Protein AF-A0A8D9CSA1-F1 (afdb_monomer_lite)

Foldseek 3Di:
DPDFDDDPVLCCVPPVCVDPDPDDDDDGAFDKDFAQDDDPPPPPVVCVVHPGGRIDTGHSDDDPLDDVVLQDDVVQVVVVVVVDPDGDRVVVDPPLVVLCVVVVNFADQEFEAARQELVSQVSQVSRHGVNHYYHYNHHHPDDNPDDD

Sequence (148 aa):
MTACGVCHSDLHVMMKGEIPFSSLWVIGHEITGEVVEHGPLTDHKIVKRFPVGSRVVGAFIMPCGTCSCCAKDDKLQKAMTLDATHIVNAAKEDAVERIREITGGMGVDVAVEALGKPQTFMQCTLSVKDGGKAVMIGDSHKLVPLVK

Structure (mmCIF, N/CA/C/O backbone):
data_AF-A0A8D9CSA1-F1
#
_entry.id   AF-A0A8D9CSA1-F1
#
loop_
_atom_site.group_PDB
_atom_site.id
_atom_site.type_symbol
_atom_site.label_atom_id
_atom_site.label_alt_id
_atom_site.label_comp_id
_atom_site.label_asym_id
_atom_site.label_entity_id
_atom_site.label_seq_id
_atom_site.pdbx_PDB_ins_code
_atom_site.Cartn_x
_atom_site.Cartn_y
_atom_site.Cartn_z
_atom_site.occupancy
_atom_site.B_iso_or_equiv
_atom_site.auth_seq_id
_atom_site.auth_comp_id
_atom_site.auth_asym_id
_atom_site.auth_atom_id
_atom_site.pdbx_PDB_model_num
ATOM 1 N N . MET A 1 1 ? 6.498 -2.754 -21.689 1.00 78.31 1 MET A N 1
ATOM 2 C CA . MET A 1 1 ? 5.879 -1.504 -21.193 1.00 78.31 1 MET A CA 1
ATOM 3 C C . MET A 1 1 ? 4.750 -1.138 -22.134 1.00 78.31 1 MET A C 1
ATOM 5 O O . MET A 1 1 ? 4.969 -1.197 -23.336 1.00 78.31 1 MET A O 1
ATOM 9 N N . THR A 1 2 ? 3.568 -0.831 -21.607 1.00 84.81 2 THR A N 1
ATOM 10 C CA . THR A 1 2 ? 2.360 -0.595 -22.418 1.00 84.81 2 THR A CA 1
ATOM 11 C C . THR A 1 2 ? 2.007 0.888 -22.483 1.00 84.81 2 THR A C 1
ATOM 13 O O . THR A 1 2 ? 1.631 1.369 -23.545 1.00 84.81 2 THR A O 1
ATOM 16 N N . ALA A 1 3 ? 2.165 1.625 -21.378 1.00 81.25 3 ALA A N 1
ATOM 17 C CA . ALA A 1 3 ? 1.990 3.078 -21.341 1.00 81.25 3 ALA A CA 1
ATOM 18 C C . ALA A 1 3 ? 2.814 3.719 -20.207 1.00 81.25 3 ALA A C 1
ATOM 20 O O . ALA A 1 3 ? 3.150 3.044 -19.228 1.00 81.25 3 ALA A O 1
ATOM 21 N N . CYS A 1 4 ? 3.103 5.018 -20.349 1.00 84.00 4 CYS A N 1
ATOM 22 C CA . CYS A 1 4 ? 3.628 5.899 -19.300 1.00 84.00 4 CYS A CA 1
ATOM 23 C C . CYS A 1 4 ? 2.782 7.165 -19.220 1.00 84.00 4 CYS A C 1
ATOM 25 O O . CYS A 1 4 ? 2.568 7.803 -20.253 1.00 84.00 4 CYS A O 1
ATOM 27 N N . GLY A 1 5 ? 2.377 7.561 -18.018 1.00 82.31 5 GLY A N 1
ATOM 28 C CA . GLY A 1 5 ? 1.976 8.942 -17.758 1.00 82.31 5 GLY A CA 1
ATOM 29 C C . GLY A 1 5 ? 3.184 9.886 -17.775 1.00 82.31 5 GLY A C 1
ATOM 30 O O . GLY A 1 5 ? 4.311 9.462 -17.508 1.00 82.31 5 GLY A O 1
ATOM 31 N N . VAL A 1 6 ? 2.944 11.152 -18.124 1.00 80.94 6 VAL A N 1
ATOM 32 C CA . VAL A 1 6 ? 3.933 12.234 -18.010 1.00 80.94 6 VAL A CA 1
ATOM 33 C C . VAL A 1 6 ? 3.583 13.047 -16.774 1.00 80.94 6 VAL A C 1
ATOM 35 O O . VAL A 1 6 ? 2.512 13.653 -16.711 1.00 80.94 6 VAL A O 1
ATOM 38 N N . CYS A 1 7 ? 4.495 13.079 -15.812 1.00 78.75 7 CYS A N 1
ATOM 39 C CA . CYS A 1 7 ? 4.319 13.781 -14.554 1.00 78.75 7 CYS A CA 1
ATOM 40 C C . CYS A 1 7 ? 5.021 15.143 -14.580 1.00 78.75 7 CYS A C 1
ATOM 42 O O . CYS A 1 7 ? 6.026 15.346 -15.261 1.00 78.75 7 CYS A O 1
ATOM 44 N N . HIS A 1 8 ? 4.557 16.095 -13.769 1.00 76.00 8 HIS A N 1
ATOM 45 C CA . HIS A 1 8 ? 5.231 17.392 -13.636 1.00 76.00 8 HIS A CA 1
ATOM 46 C C . HIS A 1 8 ? 6.670 17.257 -13.105 1.00 76.00 8 HIS A C 1
ATOM 48 O O . HIS A 1 8 ? 7.549 18.040 -13.459 1.00 76.00 8 HIS A O 1
ATOM 54 N N . SER A 1 9 ? 6.940 16.237 -12.291 1.00 71.88 9 SER A N 1
ATOM 55 C CA . SER A 1 9 ? 8.285 15.894 -11.811 1.00 71.88 9 SER A CA 1
ATOM 56 C C . SER A 1 9 ? 9.241 15.504 -12.942 1.00 71.88 9 SER A C 1
ATOM 58 O O . SER A 1 9 ? 10.435 15.775 -12.816 1.00 71.88 9 SER A O 1
ATOM 60 N N . ASP A 1 10 ? 8.749 14.968 -14.066 1.00 77.62 10 ASP A N 1
ATOM 61 C CA . ASP A 1 10 ? 9.593 14.705 -15.238 1.00 77.62 10 ASP A CA 1
ATOM 62 C C . ASP A 1 10 ? 10.200 16.019 -15.763 1.00 77.62 10 ASP A C 1
ATOM 64 O O . ASP A 1 10 ? 11.369 16.061 -16.140 1.00 77.62 10 ASP A O 1
ATOM 68 N N . LEU A 1 11 ? 9.466 17.137 -15.681 1.00 70.94 11 LEU A N 1
ATOM 69 C CA . LEU A 1 11 ? 9.951 18.467 -16.066 1.00 70.94 11 LEU A CA 1
ATOM 70 C C . LEU A 1 11 ? 11.048 18.992 -15.130 1.00 70.94 11 LEU A C 1
ATOM 72 O O . LEU A 1 11 ? 12.024 19.585 -15.591 1.00 70.94 11 LEU A O 1
ATOM 76 N N . HIS A 1 12 ? 10.896 18.781 -13.819 1.00 67.50 12 HIS A N 1
ATOM 77 C CA . HIS A 1 12 ? 11.913 19.155 -12.829 1.00 67.50 12 HIS A CA 1
ATOM 78 C C . HIS A 1 12 ? 13.224 18.398 -13.058 1.00 67.50 12 HIS A C 1
ATOM 80 O O . HIS A 1 12 ? 14.302 18.990 -12.959 1.00 67.50 12 HIS A O 1
ATOM 86 N N . VAL A 1 13 ? 13.127 17.118 -13.430 1.00 65.38 13 VAL A N 1
ATOM 87 C CA . VAL A 1 13 ? 14.279 16.291 -13.808 1.00 65.38 13 VAL A CA 1
ATOM 88 C C . VAL A 1 13 ? 14.886 16.764 -15.135 1.00 65.38 13 VAL A C 1
ATOM 90 O O . VAL A 1 13 ? 16.104 16.886 -15.229 1.00 65.38 13 VAL A O 1
ATOM 93 N N . MET A 1 14 ? 14.067 17.064 -16.149 1.00 62.69 14 MET A N 1
ATOM 94 C CA . MET A 1 14 ? 14.553 17.329 -17.510 1.00 62.69 14 MET A CA 1
ATOM 95 C C . MET A 1 14 ? 15.020 18.763 -17.774 1.00 62.69 14 MET A C 1
A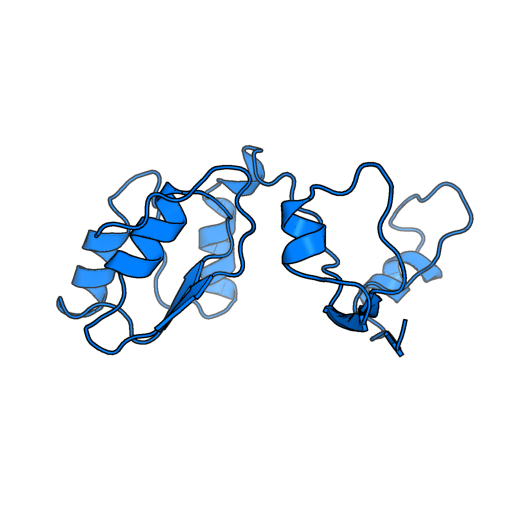TOM 97 O O . MET A 1 14 ? 15.983 18.955 -18.511 1.00 62.69 14 MET A O 1
ATOM 101 N N . MET A 1 15 ? 14.339 19.777 -17.236 1.00 58.34 15 MET A N 1
ATOM 102 C CA . MET A 1 15 ? 14.560 21.175 -17.639 1.00 58.34 15 MET A CA 1
ATOM 103 C C . MET A 1 15 ? 15.275 22.023 -16.595 1.00 58.34 15 MET A C 1
ATOM 105 O O . MET A 1 15 ? 15.909 23.010 -16.960 1.00 58.34 15 MET A O 1
ATOM 109 N N . LYS A 1 16 ? 15.163 21.679 -15.309 1.00 56.50 16 LYS A N 1
ATOM 110 C CA . LYS A 1 16 ? 15.690 22.529 -14.232 1.00 56.50 16 LYS A CA 1
ATOM 111 C C . LYS A 1 16 ? 16.984 22.018 -13.607 1.00 56.50 16 LYS A C 1
ATOM 113 O O . LYS A 1 16 ? 17.625 22.770 -12.882 1.00 56.50 16 LYS A O 1
ATOM 118 N N . GLY A 1 17 ? 17.384 20.771 -13.882 1.00 56.72 17 GLY A N 1
ATOM 119 C CA . GLY A 1 17 ? 18.616 20.186 -13.335 1.00 56.72 17 GLY A CA 1
ATOM 120 C C . GLY A 1 17 ? 18.652 20.145 -11.801 1.00 56.72 17 GLY A C 1
ATOM 121 O O . GLY A 1 17 ? 19.721 20.012 -11.215 1.00 56.72 17 GLY A O 1
ATOM 122 N N . GLU A 1 18 ? 17.491 20.275 -11.148 1.00 56.03 18 GLU A N 1
ATOM 123 C CA . GLU A 1 18 ? 17.348 20.387 -9.689 1.00 56.03 18 GLU A CA 1
ATOM 124 C C . GLU A 1 18 ? 17.679 19.069 -8.972 1.00 56.03 18 GLU A C 1
ATOM 126 O O . GLU A 1 18 ? 17.943 19.065 -7.770 1.00 56.03 18 GLU A O 1
ATOM 131 N N . ILE A 1 19 ? 17.700 17.952 -9.708 1.00 57.31 19 ILE A N 1
ATOM 132 C CA . ILE A 1 19 ? 18.094 16.639 -9.201 1.00 57.31 19 ILE A CA 1
ATOM 133 C C . ILE A 1 19 ? 19.346 16.182 -9.965 1.00 57.31 19 ILE A C 1
ATOM 135 O O . ILE A 1 19 ? 19.253 15.884 -11.159 1.00 57.31 19 ILE A O 1
ATOM 139 N N . PRO A 1 20 ? 20.525 16.142 -9.314 1.00 54.97 20 PRO A N 1
ATOM 140 C CA . PRO A 1 20 ? 21.782 15.834 -9.981 1.00 54.97 20 PRO A CA 1
ATOM 141 C C . PRO A 1 20 ? 21.866 14.333 -10.269 1.00 54.97 20 PRO A C 1
ATOM 143 O O . PRO A 1 20 ? 22.268 13.538 -9.421 1.00 54.97 20 PRO A O 1
ATOM 146 N N . PHE A 1 21 ? 21.488 13.943 -11.482 1.00 54.72 21 PHE A N 1
ATOM 147 C CA . PHE A 1 21 ? 21.670 12.589 -11.994 1.00 54.72 21 PHE A CA 1
ATOM 148 C C . PHE A 1 21 ? 22.864 12.544 -12.957 1.00 54.72 21 PHE A C 1
ATOM 150 O O . PHE A 1 21 ? 23.002 13.384 -13.841 1.00 54.72 21 PHE A O 1
ATOM 157 N N . SER A 1 22 ? 23.760 11.573 -12.776 1.00 53.94 22 SER A N 1
ATOM 158 C CA . SER A 1 22 ? 25.113 11.571 -13.355 1.00 53.94 22 SER A CA 1
ATOM 159 C C . SER A 1 22 ? 25.275 10.840 -14.706 1.00 53.94 22 SER A C 1
ATOM 161 O O . SER A 1 22 ? 26.397 10.487 -15.064 1.00 53.94 22 SER A O 1
ATOM 163 N N . SER A 1 23 ? 24.208 10.594 -15.480 1.00 54.62 23 SER A N 1
ATOM 164 C CA . SER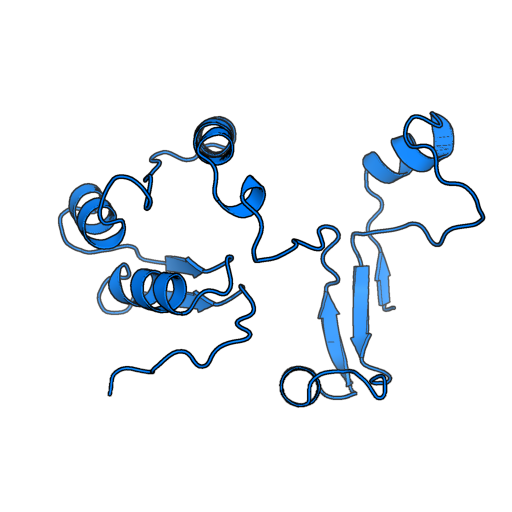 A 1 23 ? 24.277 9.801 -16.738 1.00 54.62 23 SER A CA 1
ATOM 165 C C . SER A 1 23 ? 23.010 9.907 -17.620 1.00 54.62 23 SER A C 1
ATOM 167 O O . SER A 1 23 ? 22.194 10.791 -17.392 1.00 54.62 23 SER A O 1
ATOM 169 N N . LEU A 1 24 ? 22.857 9.060 -18.656 1.00 57.72 24 LEU A N 1
ATOM 170 C CA . LEU A 1 24 ? 21.648 8.922 -19.494 1.00 57.72 24 LEU A CA 1
ATOM 171 C C . LEU A 1 24 ? 20.620 8.008 -18.793 1.00 57.72 24 LEU A C 1
ATOM 173 O O . LEU A 1 24 ? 20.960 6.873 -18.461 1.00 57.72 24 LEU A O 1
ATOM 177 N N . TRP A 1 25 ? 19.376 8.468 -18.602 1.00 65.44 25 TRP A N 1
ATOM 178 C CA . TRP A 1 25 ? 18.335 7.742 -17.848 1.00 65.44 25 TRP A CA 1
ATOM 179 C C . TRP A 1 25 ? 17.067 7.532 -18.675 1.00 65.44 25 TRP A C 1
ATOM 181 O O . TRP A 1 25 ? 16.695 8.375 -19.492 1.00 65.44 25 TRP A O 1
ATOM 191 N N . VAL A 1 26 ? 16.377 6.420 -18.410 1.00 76.19 26 VAL A N 1
ATOM 192 C CA . VAL A 1 26 ? 14.998 6.199 -18.860 1.00 76.19 26 VAL A CA 1
ATOM 193 C C . VAL A 1 26 ? 14.076 6.955 -17.905 1.00 76.19 26 VAL A C 1
ATOM 195 O O . VAL A 1 26 ? 14.028 6.648 -16.716 1.00 76.19 26 VAL A O 1
ATOM 198 N N . ILE A 1 27 ? 13.393 7.972 -18.427 1.00 77.69 27 ILE A N 1
ATOM 199 C CA . ILE A 1 27 ? 12.400 8.758 -17.686 1.00 77.69 27 ILE A CA 1
ATOM 200 C C . ILE A 1 27 ? 11.043 8.049 -17.642 1.00 77.69 27 ILE A C 1
ATOM 202 O O . ILE A 1 27 ? 10.797 7.104 -18.394 1.00 77.69 27 ILE A O 1
ATOM 206 N N . GLY A 1 28 ? 10.145 8.574 -16.810 1.00 76.94 28 GLY A N 1
ATOM 207 C CA . GLY A 1 28 ? 8.789 8.069 -16.677 1.00 76.94 28 GLY A CA 1
ATOM 208 C C . GLY A 1 28 ? 8.648 7.130 -15.488 1.00 76.94 28 GLY A C 1
ATOM 209 O O . GLY A 1 28 ? 9.364 6.141 -15.336 1.00 76.94 28 GLY A O 1
ATOM 210 N N . HIS A 1 29 ? 7.710 7.472 -14.618 1.00 80.31 29 HIS A N 1
ATOM 211 C CA . HIS A 1 29 ? 7.494 6.768 -13.358 1.00 80.31 29 HIS A CA 1
ATOM 212 C C . HIS A 1 29 ? 6.020 6.491 -13.056 1.00 80.31 29 HIS A C 1
ATOM 214 O O . HIS A 1 29 ? 5.669 6.000 -11.985 1.00 80.31 29 HIS A O 1
ATOM 220 N N . GLU A 1 30 ? 5.167 6.741 -14.041 1.00 82.19 30 GLU A N 1
ATOM 221 C CA . GLU A 1 30 ? 3.750 6.405 -14.040 1.00 82.19 30 GLU A CA 1
ATOM 222 C C . GLU A 1 30 ? 3.519 5.277 -15.053 1.00 82.19 30 GLU A C 1
ATOM 224 O O . GLU A 1 30 ? 2.849 5.450 -16.072 1.00 82.19 30 GLU A O 1
ATOM 229 N N . ILE A 1 31 ? 4.171 4.132 -14.827 1.00 82.81 31 ILE A N 1
ATOM 230 C CA . ILE A 1 31 ? 4.279 3.063 -15.828 1.00 82.81 31 ILE A CA 1
ATOM 231 C C . ILE A 1 31 ? 3.266 1.940 -15.609 1.00 82.81 31 ILE A C 1
ATOM 233 O O . ILE A 1 31 ? 3.024 1.488 -14.488 1.00 8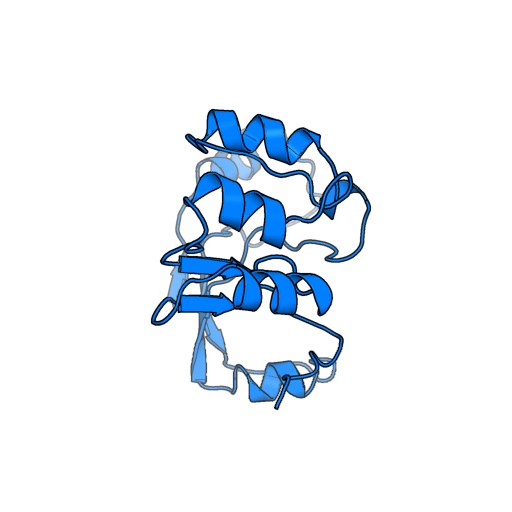2.81 31 ILE A O 1
ATOM 237 N N . THR A 1 32 ? 2.754 1.400 -16.711 1.00 83.31 32 THR A N 1
ATOM 238 C CA . THR A 1 32 ? 2.058 0.108 -16.738 1.00 83.31 32 THR A CA 1
ATOM 239 C C . THR A 1 32 ? 2.638 -0.792 -17.825 1.00 83.31 32 THR A C 1
ATOM 241 O O . THR A 1 32 ? 3.177 -0.327 -18.837 1.00 83.31 32 THR A O 1
ATOM 244 N N . GLY A 1 33 ? 2.574 -2.104 -17.620 1.00 88.38 33 GLY A N 1
ATOM 245 C CA . GLY A 1 33 ? 3.126 -3.075 -18.552 1.00 88.38 33 GLY A CA 1
ATOM 246 C C . GLY A 1 33 ? 2.746 -4.508 -18.229 1.00 88.38 33 GLY A C 1
ATOM 247 O O . GLY A 1 33 ? 1.875 -4.773 -17.407 1.00 88.38 33 GLY A O 1
ATOM 248 N N . GLU A 1 34 ? 3.437 -5.425 -18.889 1.00 91.12 34 GLU A N 1
ATOM 249 C CA . GLU A 1 34 ? 3.301 -6.863 -18.715 1.00 91.12 34 GLU A CA 1
ATOM 250 C C . GLU A 1 34 ? 4.645 -7.449 -18.286 1.00 91.12 34 GLU A C 1
ATOM 252 O O . GLU A 1 34 ? 5.699 -6.996 -18.747 1.00 91.12 34 GLU A O 1
ATOM 257 N N . VAL A 1 35 ? 4.612 -8.437 -17.395 1.00 91.50 35 VAL A N 1
ATOM 258 C CA . VAL A 1 35 ? 5.799 -9.198 -17.002 1.00 91.50 35 VAL A CA 1
ATOM 259 C C . VAL A 1 35 ? 6.195 -10.115 -18.154 1.00 91.50 35 VAL A C 1
ATOM 261 O O . VAL A 1 35 ? 5.463 -11.044 -18.476 1.00 91.50 35 VAL A O 1
ATOM 264 N N . VAL A 1 36 ? 7.357 -9.877 -18.756 1.00 96.00 36 VAL A N 1
ATOM 265 C CA . VAL A 1 36 ? 7.875 -10.702 -19.865 1.00 96.00 36 VAL A CA 1
ATOM 266 C C . VAL A 1 36 ? 8.953 -11.690 -19.419 1.00 96.00 36 VAL A C 1
ATOM 268 O O . VAL A 1 36 ? 9.155 -12.711 -20.066 1.00 96.00 36 VAL A O 1
ATOM 271 N N . GLU A 1 37 ? 9.624 -11.411 -18.301 1.00 96.38 37 GLU A N 1
ATOM 272 C CA . GLU A 1 37 ? 10.717 -12.221 -17.764 1.00 96.38 37 GLU A CA 1
ATOM 273 C C . GLU A 1 37 ? 10.888 -11.948 -16.259 1.00 96.38 37 GLU A C 1
ATOM 275 O O . GLU A 1 37 ? 10.551 -10.864 -15.774 1.00 96.38 37 GLU A O 1
ATOM 280 N N . HIS A 1 38 ? 11.442 -12.918 -15.527 1.00 94.00 38 HIS A N 1
ATOM 281 C CA . HIS A 1 38 ? 11.921 -12.740 -14.157 1.00 94.00 38 HIS A CA 1
ATOM 282 C C . HIS A 1 38 ? 13.427 -12.955 -14.076 1.00 94.00 38 HIS A C 1
ATOM 284 O O . HIS A 1 38 ? 13.962 -13.888 -14.670 1.00 94.00 38 HIS A O 1
ATOM 290 N N . GLY A 1 39 ? 14.094 -12.133 -13.268 1.00 92.31 39 GLY A N 1
ATOM 291 C CA . GLY A 1 39 ? 15.516 -12.295 -13.006 1.00 92.31 39 GLY A CA 1
ATOM 292 C C . GLY A 1 39 ? 15.807 -13.496 -12.094 1.00 92.31 39 GLY A C 1
ATOM 293 O O . GLY A 1 39 ? 14.958 -13.899 -11.296 1.00 92.31 39 GLY A O 1
ATOM 294 N N . PRO A 1 40 ? 17.040 -14.028 -12.122 1.00 91.31 40 PRO A N 1
ATOM 295 C CA . PRO A 1 40 ? 17.430 -15.195 -11.325 1.00 91.31 40 PRO A CA 1
ATOM 296 C C . PRO A 1 40 ? 17.392 -14.950 -9.807 1.00 91.31 40 PRO A C 1
ATOM 298 O O . PRO A 1 40 ? 17.322 -15.897 -9.032 1.00 91.31 40 PRO A O 1
ATOM 301 N N . LEU A 1 41 ? 17.437 -13.685 -9.376 1.00 92.06 41 LEU A N 1
ATOM 302 C CA . LEU A 1 41 ? 17.362 -13.279 -7.967 1.00 92.06 41 LEU A CA 1
ATOM 303 C C . LEU A 1 41 ? 15.950 -12.859 -7.534 1.00 92.06 41 LEU A C 1
ATOM 305 O O . LEU A 1 41 ? 15.759 -12.430 -6.396 1.00 92.06 41 LEU A O 1
ATOM 309 N N . THR A 1 42 ? 14.959 -12.932 -8.425 1.00 83.75 42 THR A N 1
ATOM 310 C CA . THR A 1 42 ? 13.579 -12.605 -8.072 1.00 83.75 42 THR A CA 1
ATOM 311 C C . THR A 1 42 ? 13.034 -13.667 -7.119 1.00 83.75 42 THR A C 1
ATOM 313 O O . THR A 1 42 ? 13.059 -14.858 -7.421 1.00 83.75 42 THR A O 1
ATOM 316 N N . ASP A 1 43 ? 12.530 -13.239 -5.957 1.00 85.94 43 ASP A N 1
ATOM 317 C CA . ASP A 1 43 ? 11.952 -14.149 -4.965 1.00 85.94 43 ASP A CA 1
ATOM 318 C C . ASP A 1 43 ? 10.832 -14.990 -5.609 1.00 85.94 43 ASP A C 1
ATOM 320 O O . ASP A 1 43 ? 9.921 -14.457 -6.247 1.00 85.94 43 ASP A O 1
ATOM 324 N N . HIS A 1 44 ? 10.881 -16.310 -5.417 1.00 84.88 44 HIS A N 1
ATOM 325 C CA . HIS A 1 44 ? 9.875 -17.265 -5.892 1.00 84.88 44 HIS A CA 1
ATOM 326 C C . HIS A 1 44 ? 8.425 -16.856 -5.577 1.00 84.88 44 HIS A C 1
ATOM 328 O O . HIS A 1 44 ? 7.511 -17.155 -6.350 1.00 84.88 44 HIS A O 1
ATOM 334 N N . LYS A 1 45 ? 8.189 -16.146 -4.468 1.00 77.56 45 LYS A N 1
ATOM 335 C CA . LYS A 1 45 ? 6.868 -15.621 -4.097 1.00 77.56 45 LYS A CA 1
ATOM 336 C C . LYS A 1 45 ? 6.390 -14.543 -5.065 1.00 77.56 45 LYS A C 1
ATOM 338 O O . LYS A 1 45 ? 5.211 -14.528 -5.405 1.00 77.56 45 LYS A O 1
ATOM 343 N N . ILE A 1 46 ? 7.295 -13.685 -5.533 1.00 73.25 46 ILE A N 1
ATOM 344 C CA . ILE A 1 46 ? 7.005 -12.637 -6.518 1.00 73.25 46 ILE A CA 1
ATOM 345 C C . ILE A 1 46 ? 6.725 -13.266 -7.880 1.00 73.25 46 ILE A C 1
ATOM 347 O O . ILE A 1 46 ? 5.723 -12.920 -8.498 1.00 73.25 46 ILE A O 1
ATOM 351 N N . VAL A 1 47 ? 7.529 -14.252 -8.293 1.00 87.00 47 VAL A N 1
ATOM 352 C CA . VAL A 1 47 ? 7.301 -15.013 -9.538 1.00 87.00 47 VAL A CA 1
ATOM 353 C C . VAL A 1 47 ? 5.929 -15.691 -9.525 1.00 87.00 47 VAL A C 1
ATOM 355 O O . VAL A 1 47 ? 5.203 -15.664 -10.513 1.00 87.00 47 VAL A O 1
ATOM 358 N N . LYS A 1 48 ? 5.525 -16.262 -8.384 1.00 84.25 48 LYS A N 1
ATOM 359 C CA . LYS A 1 48 ? 4.203 -16.885 -8.233 1.00 84.25 48 LYS A CA 1
ATOM 360 C C . LYS A 1 48 ? 3.060 -15.865 -8.215 1.00 84.25 48 LYS A C 1
ATOM 362 O O . LYS A 1 48 ? 1.980 -16.162 -8.718 1.00 84.25 48 LYS A O 1
ATOM 367 N N . ARG A 1 49 ? 3.270 -14.695 -7.603 1.00 74.81 49 ARG A N 1
ATOM 368 C CA . ARG A 1 49 ? 2.267 -13.622 -7.499 1.00 74.81 49 ARG A CA 1
ATOM 369 C C . ARG A 1 49 ? 2.053 -12.903 -8.833 1.00 74.81 49 ARG A C 1
ATOM 371 O O . ARG A 1 49 ? 0.932 -12.495 -9.115 1.00 74.81 49 ARG A O 1
ATOM 378 N N . PHE A 1 50 ? 3.105 -12.774 -9.637 1.00 85.50 50 PHE A N 1
ATOM 379 C CA . PHE A 1 50 ? 3.096 -12.081 -10.922 1.00 85.50 50 PHE A CA 1
ATOM 380 C C . PHE A 1 50 ? 3.821 -12.914 -11.984 1.00 85.50 50 PHE A C 1
ATOM 382 O O . PHE A 1 50 ? 4.909 -12.527 -12.393 1.00 85.50 50 PHE A O 1
ATOM 389 N N . PRO A 1 51 ? 3.261 -14.050 -12.434 1.00 88.62 51 PRO A N 1
ATOM 390 C CA . PRO A 1 51 ? 3.890 -14.855 -13.477 1.00 88.62 51 PRO A CA 1
ATOM 391 C C . PRO A 1 51 ? 4.041 -14.075 -14.790 1.00 88.62 51 PRO A C 1
ATOM 393 O O . PRO A 1 51 ? 3.334 -13.089 -15.025 1.00 88.62 51 PRO A O 1
ATOM 396 N N . VAL A 1 52 ? 4.913 -14.562 -15.678 1.00 95.56 52 VAL A N 1
ATOM 397 C CA . VAL A 1 52 ? 5.034 -14.058 -17.057 1.00 95.56 52 VAL A CA 1
ATOM 398 C C . VAL A 1 52 ? 3.648 -13.994 -17.709 1.00 95.56 52 VAL A C 1
ATOM 400 O O . VAL A 1 52 ? 2.866 -14.940 -17.609 1.00 95.56 52 VAL A O 1
ATOM 403 N N . GLY A 1 53 ? 3.328 -12.856 -18.321 1.00 90.19 53 GLY A N 1
ATOM 404 C CA . GLY A 1 53 ? 1.995 -12.526 -18.830 1.00 90.19 53 GLY A CA 1
ATOM 405 C C . GLY A 1 53 ? 1.161 -11.622 -17.913 1.00 90.19 53 GLY A C 1
ATOM 406 O O . GLY A 1 53 ? 0.108 -11.122 -18.310 1.00 90.19 53 GLY A O 1
ATOM 407 N N . SER A 1 54 ? 1.592 -11.392 -16.670 1.00 88.88 54 SER A N 1
ATOM 408 C CA . SER A 1 54 ? 0.828 -10.579 -15.716 1.00 88.88 54 SER A CA 1
ATOM 409 C C . SER A 1 54 ? 0.885 -9.097 -16.060 1.00 88.88 54 SER A C 1
ATOM 411 O O . SER A 1 54 ? 1.967 -8.536 -16.229 1.00 88.88 54 SER A O 1
ATOM 413 N N . ARG A 1 55 ? -0.274 -8.431 -16.066 1.00 83.44 55 ARG A N 1
ATOM 414 C CA . ARG A 1 55 ? -0.351 -6.966 -16.157 1.00 83.44 55 ARG A CA 1
ATOM 415 C C . ARG A 1 55 ? -0.008 -6.328 -14.815 1.00 83.44 55 ARG A C 1
ATOM 417 O O . ARG A 1 55 ? -0.573 -6.703 -13.789 1.00 83.44 55 ARG A O 1
ATOM 424 N N . VAL A 1 56 ? 0.888 -5.349 -14.835 1.00 73.25 56 VAL A N 1
ATOM 425 C CA . VAL A 1 56 ? 1.448 -4.700 -13.646 1.00 73.25 56 VAL A CA 1
ATOM 426 C C . VAL A 1 56 ? 1.489 -3.179 -13.799 1.00 73.25 56 VAL A C 1
ATOM 428 O O . VAL A 1 56 ? 1.499 -2.633 -14.907 1.00 73.25 56 VAL A O 1
ATOM 431 N N . VAL A 1 57 ? 1.516 -2.492 -12.659 1.00 78.31 57 VAL A N 1
ATOM 432 C CA . VAL A 1 57 ? 1.769 -1.051 -12.543 1.00 78.31 57 VAL A CA 1
ATOM 433 C C . VAL A 1 57 ? 3.059 -0.881 -11.746 1.00 78.31 57 VAL A C 1
ATOM 435 O O . VAL A 1 57 ? 3.237 -1.538 -10.720 1.00 78.31 57 VAL A O 1
ATOM 438 N N . GLY A 1 58 ? 3.972 -0.043 -12.232 1.00 70.31 58 GLY A N 1
ATOM 439 C CA . GLY A 1 58 ? 5.226 0.254 -11.543 1.00 70.31 58 GLY A CA 1
ATOM 440 C C . GLY A 1 58 ? 5.035 1.381 -10.537 1.00 70.31 58 GLY A C 1
ATOM 441 O O . GLY A 1 58 ? 4.516 2.439 -10.879 1.00 70.31 58 GLY A O 1
ATOM 442 N N . ALA A 1 59 ? 5.460 1.160 -9.295 1.00 63.69 59 ALA A N 1
ATOM 443 C CA . ALA A 1 59 ? 5.472 2.206 -8.283 1.00 63.69 59 ALA A CA 1
ATOM 444 C C . ALA A 1 59 ? 6.721 3.088 -8.447 1.00 63.69 59 ALA A C 1
ATOM 446 O O . ALA A 1 59 ? 7.841 2.580 -8.423 1.00 63.69 59 ALA A O 1
ATOM 447 N N . PHE A 1 60 ? 6.534 4.407 -8.567 1.00 59.66 60 PHE A N 1
ATOM 448 C CA . PHE A 1 60 ? 7.636 5.382 -8.599 1.00 59.66 60 PHE A CA 1
ATOM 449 C C . PHE A 1 60 ? 8.467 5.366 -7.313 1.00 59.66 60 PHE A C 1
ATOM 451 O O . PHE A 1 60 ? 9.691 5.478 -7.327 1.00 59.66 60 PHE A O 1
ATOM 458 N N . ILE A 1 61 ? 7.784 5.233 -6.178 1.00 62.84 61 ILE A N 1
ATOM 459 C CA . ILE A 1 61 ? 8.417 5.234 -4.867 1.00 62.84 61 ILE A CA 1
ATOM 460 C C . ILE A 1 61 ? 8.757 3.790 -4.518 1.00 62.84 61 ILE A C 1
ATOM 462 O O . ILE A 1 61 ? 7.865 2.962 -4.353 1.00 62.84 61 ILE A O 1
ATOM 466 N N . MET A 1 62 ? 10.050 3.515 -4.361 1.00 66.56 62 MET A N 1
ATOM 467 C CA . MET A 1 62 ? 10.572 2.245 -3.859 1.00 66.56 62 MET A CA 1
ATOM 468 C C . MET A 1 62 ? 10.897 2.396 -2.365 1.00 66.56 62 MET A C 1
ATOM 470 O O . MET A 1 62 ? 12.016 2.782 -2.015 1.00 66.56 62 MET A O 1
ATOM 474 N N . PRO A 1 63 ? 9.933 2.186 -1.448 1.00 59.62 63 PRO A N 1
ATOM 475 C CA . PRO A 1 63 ? 10.208 2.330 -0.029 1.00 59.62 63 PRO A CA 1
ATOM 476 C C . PRO A 1 63 ? 11.167 1.237 0.453 1.00 59.62 63 PRO A C 1
ATOM 478 O O . PRO A 1 63 ? 11.059 0.074 0.082 1.00 59.62 63 PRO A O 1
ATOM 481 N N . CYS A 1 64 ? 12.039 1.604 1.392 1.00 56.03 64 CYS A N 1
ATOM 482 C CA . CYS A 1 64 ? 12.919 0.679 2.117 1.00 56.03 64 CYS A CA 1
ATOM 483 C C . CYS A 1 64 ? 12.141 -0.401 2.916 1.00 56.03 64 CYS A C 1
ATOM 485 O O . CYS A 1 64 ? 12.743 -1.341 3.432 1.00 56.03 64 CYS A O 1
ATOM 487 N N . GLY A 1 65 ? 10.833 -0.200 3.151 1.00 57.38 65 GLY A N 1
ATOM 488 C CA . GLY A 1 65 ? 9.942 -1.045 3.967 1.00 57.38 65 GLY A CA 1
ATOM 489 C C . GLY A 1 65 ? 10.269 -1.115 5.471 1.00 57.38 65 GLY A C 1
ATOM 490 O O . GLY A 1 65 ? 9.444 -1.546 6.276 1.00 57.38 65 GLY A O 1
ATOM 491 N N . THR A 1 66 ? 11.463 -0.678 5.880 1.00 56.78 66 THR A N 1
ATOM 492 C CA . THR A 1 66 ? 12.069 -1.037 7.175 1.00 56.78 66 THR A CA 1
ATOM 493 C C . THR A 1 66 ? 12.691 0.134 7.946 1.00 56.78 66 THR A C 1
ATOM 495 O O . THR A 1 66 ? 12.944 0.007 9.139 1.00 56.78 66 THR A O 1
ATOM 498 N N . CYS A 1 67 ? 12.912 1.285 7.311 1.00 49.41 67 CYS A N 1
ATOM 499 C CA . CYS A 1 67 ? 13.613 2.431 7.895 1.00 49.41 67 CYS A CA 1
ATOM 500 C C . CYS A 1 67 ? 12.694 3.360 8.716 1.00 49.41 67 CYS A C 1
ATOM 502 O O . CYS A 1 67 ? 11.478 3.397 8.524 1.00 49.41 67 CYS A O 1
ATOM 504 N N . SER A 1 68 ? 13.282 4.161 9.613 1.00 51.78 68 SER A N 1
ATOM 505 C CA . SER A 1 68 ? 12.563 5.062 10.534 1.00 51.78 68 SER A CA 1
ATOM 506 C C . SER A 1 68 ? 11.709 6.122 9.825 1.00 51.78 68 SER A C 1
ATOM 508 O O . SER A 1 68 ? 10.638 6.473 10.311 1.00 51.78 68 SER A O 1
ATOM 510 N N . CYS A 1 69 ? 12.110 6.578 8.635 1.00 54.50 69 CYS A N 1
ATOM 511 C CA . CYS A 1 69 ? 11.308 7.477 7.793 1.00 54.50 69 CYS A CA 1
ATOM 512 C C . CYS A 1 69 ? 10.024 6.818 7.258 1.00 54.50 69 CYS A C 1
ATOM 514 O O . CYS A 1 69 ? 9.051 7.507 6.947 1.00 54.50 69 CYS A O 1
ATOM 516 N N . CYS A 1 70 ? 9.978 5.485 7.173 1.00 57.09 70 CYS A N 1
ATOM 517 C CA . CYS A 1 70 ? 8.734 4.768 6.901 1.00 57.09 70 CYS A CA 1
ATOM 518 C C . CYS A 1 70 ? 7.803 4.705 8.127 1.00 57.09 70 CYS A C 1
ATOM 520 O O . CYS A 1 70 ? 6.663 4.289 7.962 1.00 57.09 70 CYS A O 1
ATOM 522 N N . ALA A 1 71 ? 8.238 5.155 9.313 1.00 59.12 71 ALA A N 1
ATOM 523 C CA . ALA A 1 71 ? 7.551 4.948 10.592 1.00 59.12 71 ALA A CA 1
ATOM 524 C C . ALA A 1 71 ? 7.260 6.228 11.431 1.00 59.12 71 ALA A C 1
ATOM 526 O O . ALA A 1 71 ? 6.958 6.083 12.609 1.00 59.12 71 ALA A O 1
ATOM 527 N N . LYS A 1 72 ? 7.364 7.462 10.891 1.00 60.41 72 LYS A N 1
ATOM 528 C CA . LYS A 1 72 ? 7.311 8.741 11.664 1.00 60.41 72 LYS A CA 1
ATOM 529 C C . LYS A 1 72 ? 6.017 9.586 11.554 1.00 60.41 72 LYS A C 1
ATOM 531 O O . LYS A 1 72 ? 5.395 9.633 10.493 1.00 60.41 72 LYS A O 1
ATOM 536 N N . ASP A 1 73 ? 5.744 10.363 12.619 1.00 58.09 73 ASP A N 1
ATOM 537 C CA . ASP A 1 73 ? 4.608 11.291 12.857 1.00 58.09 73 ASP A CA 1
ATOM 538 C C . ASP A 1 73 ? 4.414 12.408 11.814 1.00 58.09 73 ASP A C 1
ATOM 540 O O . ASP A 1 73 ? 3.277 12.802 11.555 1.00 58.09 73 ASP A O 1
ATOM 544 N N . ASP A 1 74 ? 5.476 12.900 11.167 1.00 65.56 74 ASP A N 1
ATOM 545 C CA . ASP A 1 74 ? 5.381 13.997 10.181 1.00 65.56 74 ASP A CA 1
ATOM 546 C C . ASP A 1 74 ? 4.489 13.637 8.978 1.00 65.56 74 ASP A C 1
ATOM 548 O O . ASP A 1 74 ? 3.901 14.506 8.330 1.00 65.56 74 ASP A O 1
ATOM 552 N N . LYS A 1 75 ? 4.351 12.337 8.680 1.00 64.19 75 LYS A N 1
ATOM 553 C CA . LYS A 1 75 ? 3.419 11.843 7.659 1.00 64.19 75 LYS A CA 1
ATOM 554 C C . LYS A 1 75 ? 1.958 11.973 8.089 1.00 64.19 75 LYS A C 1
ATOM 556 O O . LYS A 1 75 ? 1.116 12.226 7.234 1.00 64.19 75 LYS A O 1
ATOM 561 N N . LEU A 1 76 ? 1.658 11.838 9.384 1.00 66.12 76 LEU A N 1
ATOM 562 C CA . LEU A 1 76 ? 0.292 11.959 9.902 1.00 66.12 76 LEU A CA 1
ATOM 563 C C . LEU A 1 76 ? -0.219 13.393 9.737 1.00 66.12 76 LEU A C 1
ATOM 565 O O . LEU A 1 76 ? -1.325 13.597 9.252 1.00 66.12 76 LEU A O 1
ATOM 569 N N . GLN A 1 77 ? 0.610 14.398 10.032 1.00 66.81 77 GLN A N 1
ATOM 570 C CA . GLN A 1 77 ? 0.221 15.801 9.834 1.00 66.81 77 GLN A CA 1
ATOM 571 C C . GLN A 1 77 ? 0.031 16.153 8.352 1.00 66.81 77 GLN A C 1
ATOM 573 O O . GLN A 1 77 ? -0.894 16.881 8.003 1.00 66.81 77 GLN A O 1
ATOM 578 N N . LYS A 1 78 ? 0.838 15.574 7.451 1.00 70.88 78 LYS A N 1
ATOM 579 C CA . LYS A 1 78 ? 0.610 15.706 6.002 1.00 70.88 78 LYS A CA 1
ATOM 580 C C . LYS A 1 78 ? -0.682 15.032 5.537 1.00 70.88 78 LYS A C 1
ATOM 582 O O . LYS A 1 78 ? -1.318 15.549 4.626 1.00 70.88 78 LYS A O 1
ATOM 587 N N . ALA A 1 79 ? -1.103 13.930 6.156 1.00 67.56 79 ALA A N 1
ATOM 588 C CA . ALA A 1 79 ? -2.378 13.299 5.818 1.00 67.56 79 ALA A CA 1
ATOM 589 C C . ALA A 1 79 ? -3.565 14.254 6.049 1.00 67.56 79 ALA A C 1
ATOM 591 O O . ALA A 1 79 ? -4.455 14.315 5.208 1.00 67.56 79 ALA A O 1
ATOM 592 N N . MET A 1 80 ? -3.535 15.071 7.110 1.00 70.56 80 MET A N 1
ATOM 593 C CA . MET A 1 80 ? -4.568 16.092 7.363 1.00 70.56 80 MET A CA 1
ATOM 594 C C . MET A 1 80 ? -4.633 17.154 6.254 1.00 70.56 80 MET A C 1
ATOM 596 O O . MET A 1 80 ? -5.709 17.643 5.936 1.00 70.56 80 MET A O 1
ATOM 600 N N . THR A 1 81 ? -3.499 17.491 5.628 1.00 74.62 81 THR A N 1
ATOM 601 C CA . THR A 1 81 ? -3.474 18.416 4.474 1.00 74.62 81 THR A CA 1
ATOM 602 C C . THR A 1 81 ? -4.007 17.795 3.179 1.00 74.62 81 THR A C 1
ATOM 604 O O . THR A 1 81 ? -4.198 18.504 2.198 1.00 74.62 81 THR A O 1
ATOM 607 N N . LEU A 1 82 ? -4.233 16.480 3.178 1.00 74.25 82 LEU A N 1
ATOM 608 C CA . LEU A 1 82 ? -4.793 15.698 2.075 1.00 74.25 82 LEU A CA 1
ATOM 609 C C . LEU A 1 82 ? -6.202 15.187 2.427 1.00 74.25 82 LEU A C 1
ATOM 611 O O . LEU A 1 82 ? -6.572 14.079 2.048 1.00 74.25 82 LEU A O 1
ATOM 615 N N . ASP A 1 83 ? -6.953 15.977 3.200 1.00 78.69 83 ASP A N 1
ATOM 616 C CA . ASP A 1 83 ? -8.342 15.718 3.606 1.00 78.69 83 ASP A CA 1
ATOM 617 C C . ASP A 1 83 ? -8.567 14.461 4.466 1.00 78.69 83 ASP A C 1
ATOM 619 O O . ASP A 1 83 ? -9.696 13.978 4.601 1.00 78.69 83 ASP A O 1
ATOM 623 N N . ALA A 1 84 ? -7.526 13.936 5.121 1.00 72.12 84 ALA A N 1
ATOM 624 C CA . ALA A 1 84 ? -7.750 12.965 6.187 1.00 72.12 84 ALA A CA 1
ATOM 625 C C . ALA A 1 84 ? -8.535 13.631 7.328 1.00 72.12 84 ALA A C 1
ATOM 627 O O . ALA A 1 84 ? -8.127 14.657 7.867 1.00 72.12 84 ALA A O 1
ATOM 628 N N . THR A 1 85 ? -9.658 13.031 7.722 1.00 79.38 85 THR A N 1
ATOM 629 C CA . THR A 1 85 ? -10.504 13.558 8.806 1.00 79.38 85 THR A CA 1
ATOM 630 C C . THR A 1 85 ? -9.985 13.179 10.189 1.00 79.38 85 THR A C 1
ATOM 632 O O . THR A 1 85 ? -10.213 13.898 11.157 1.00 79.38 85 THR A O 1
ATOM 635 N N . HIS A 1 86 ? -9.285 12.048 10.281 1.00 83.94 86 HIS A N 1
ATOM 636 C CA . HIS A 1 86 ? -8.724 11.516 11.513 1.00 83.94 86 HIS A CA 1
ATOM 637 C C . HIS A 1 86 ? -7.343 10.929 11.239 1.00 83.94 86 HIS A C 1
ATOM 639 O O . HIS A 1 86 ? -7.099 10.329 10.191 1.00 83.94 86 HIS A O 1
ATOM 645 N N . ILE A 1 87 ? -6.456 11.063 12.219 1.00 83.06 87 ILE A N 1
ATOM 646 C CA . ILE A 1 87 ? -5.132 10.446 12.227 1.00 83.06 87 ILE A CA 1
ATOM 647 C C . ILE A 1 87 ? -4.975 9.630 13.502 1.00 83.06 87 ILE A C 1
ATOM 649 O O . ILE A 1 87 ? -5.443 10.034 14.564 1.00 83.06 87 ILE A O 1
ATOM 653 N N . VAL A 1 88 ? -4.312 8.483 13.386 1.00 81.06 88 VAL A N 1
ATOM 654 C CA . VAL A 1 88 ? -4.059 7.573 14.504 1.00 81.06 88 VAL A CA 1
ATOM 655 C C . VAL A 1 88 ? -2.583 7.227 14.508 1.00 81.06 88 VAL A C 1
ATOM 657 O O . VAL A 1 88 ? -2.027 6.826 13.480 1.00 81.06 88 VAL A O 1
ATOM 660 N N . ASN A 1 89 ? -1.937 7.397 15.658 1.00 83.25 89 ASN A N 1
ATOM 661 C CA . ASN A 1 89 ? -0.523 7.094 15.791 1.00 83.25 89 ASN A CA 1
ATOM 662 C C . ASN A 1 89 ? -0.328 5.723 16.435 1.00 83.25 89 ASN A C 1
ATOM 664 O O . ASN A 1 89 ? -0.209 5.606 17.651 1.00 83.25 89 ASN A O 1
ATOM 668 N N . ALA A 1 90 ? -0.192 4.698 15.596 1.00 81.25 90 ALA A N 1
ATOM 669 C CA . ALA A 1 90 ? -0.009 3.314 16.032 1.00 81.25 90 ALA A CA 1
ATOM 670 C C . ALA A 1 90 ? 1.261 3.056 16.879 1.00 81.25 90 ALA A C 1
ATOM 672 O O . ALA A 1 90 ? 1.437 1.950 17.381 1.00 81.25 90 ALA A O 1
ATOM 673 N N . ALA A 1 91 ? 2.172 4.030 17.019 1.00 80.06 91 ALA A N 1
ATOM 674 C CA . ALA A 1 91 ? 3.313 3.938 17.935 1.00 80.06 91 ALA A CA 1
ATOM 675 C C . ALA A 1 91 ? 2.990 4.412 19.365 1.00 80.06 91 ALA A C 1
ATOM 677 O O . ALA A 1 91 ? 3.778 4.157 20.274 1.00 80.06 91 ALA A O 1
ATOM 678 N N . LYS A 1 92 ? 1.875 5.126 19.564 1.00 80.19 92 LYS A N 1
ATOM 679 C CA . LYS A 1 92 ? 1.468 5.713 20.854 1.00 80.19 92 LYS A CA 1
ATOM 680 C C . LYS A 1 92 ? 0.205 5.078 21.431 1.00 80.19 92 LYS A C 1
ATOM 682 O O . LYS A 1 92 ? 0.014 5.132 22.640 1.00 80.19 92 LYS A O 1
ATOM 687 N N . GLU A 1 93 ? -0.637 4.498 20.585 1.00 80.62 93 GLU A N 1
ATOM 688 C CA . GLU A 1 93 ? -1.927 3.911 20.957 1.00 80.62 93 GLU A CA 1
ATOM 689 C C . GLU A 1 93 ? -2.234 2.667 20.107 1.00 80.62 93 GLU A C 1
ATOM 691 O O . GLU A 1 93 ? -1.605 2.447 19.064 1.00 80.62 93 GLU A O 1
ATOM 696 N N . ASP A 1 94 ? -3.204 1.854 20.537 1.00 86.94 94 ASP A N 1
ATOM 697 C CA . ASP A 1 94 ? -3.703 0.747 19.719 1.00 86.94 94 ASP A CA 1
ATOM 698 C C . ASP A 1 94 ? -4.570 1.286 18.575 1.00 86.94 94 ASP A C 1
ATOM 700 O O . ASP A 1 94 ? -5.628 1.887 18.773 1.00 86.94 94 ASP A O 1
ATOM 704 N N . ALA A 1 95 ? -4.108 1.065 17.345 1.00 86.00 95 ALA A N 1
ATOM 705 C CA . ALA A 1 95 ? -4.776 1.608 16.175 1.00 86.00 95 ALA A CA 1
ATOM 706 C C . ALA A 1 95 ? -6.160 0.990 15.921 1.00 86.00 95 ALA A C 1
ATOM 708 O O . ALA A 1 95 ? -7.039 1.679 15.408 1.00 86.00 95 ALA A O 1
ATOM 709 N N . VAL A 1 96 ? -6.371 -0.286 16.254 1.00 88.19 96 VAL A N 1
ATOM 710 C CA . VAL A 1 96 ? -7.642 -0.982 15.998 1.00 88.19 96 VAL A CA 1
ATOM 711 C C . VAL A 1 96 ? -8.704 -0.495 16.968 1.00 88.19 96 VAL A C 1
ATOM 713 O O . VAL A 1 96 ? -9.808 -0.163 16.533 1.00 88.19 96 VAL A O 1
ATOM 716 N N . GLU A 1 97 ? -8.370 -0.414 18.255 1.00 89.62 97 GLU A N 1
ATOM 717 C CA . GLU A 1 97 ? -9.276 0.136 19.267 1.00 89.62 97 GLU A CA 1
ATOM 718 C C . GLU A 1 97 ? -9.655 1.572 18.914 1.00 89.62 97 GLU A C 1
ATOM 720 O O . GLU A 1 97 ? -10.842 1.895 18.831 1.00 89.62 97 GLU A O 1
ATOM 725 N N . ARG A 1 98 ? -8.668 2.404 18.566 1.00 89.75 98 ARG A N 1
ATOM 726 C CA . ARG A 1 98 ? -8.923 3.799 18.208 1.00 89.75 98 ARG A CA 1
ATOM 727 C C . ARG A 1 98 ? -9.809 3.947 16.970 1.00 89.75 98 ARG A C 1
ATOM 729 O O . ARG A 1 98 ? -10.710 4.786 16.950 1.00 89.75 98 ARG A O 1
ATOM 736 N N . ILE A 1 99 ? -9.600 3.127 15.937 1.00 89.69 99 ILE A N 1
ATOM 737 C CA . ILE A 1 99 ? -10.466 3.108 14.747 1.00 89.69 99 ILE A CA 1
ATOM 738 C C . ILE A 1 99 ? -11.895 2.705 15.123 1.00 89.69 99 ILE A C 1
ATOM 740 O O . ILE A 1 99 ? -12.853 3.316 14.642 1.00 89.69 99 ILE A O 1
ATOM 744 N N . ARG A 1 100 ? -12.062 1.704 15.993 1.00 88.44 100 ARG A N 1
ATOM 745 C CA . ARG A 1 100 ? -13.387 1.287 16.467 1.00 88.44 100 ARG A CA 1
ATOM 746 C C . ARG A 1 100 ? -14.072 2.403 17.237 1.00 88.44 100 ARG A C 1
ATOM 748 O O . ARG A 1 100 ? -15.225 2.682 16.947 1.00 88.44 100 ARG A O 1
ATOM 755 N N . GLU A 1 101 ? -13.381 3.103 18.127 1.00 93.62 101 GLU A N 1
ATOM 756 C CA . GLU A 1 101 ? -13.949 4.263 18.824 1.00 93.62 101 GLU A CA 1
ATOM 757 C C . GLU A 1 101 ? -14.444 5.344 17.854 1.00 93.62 101 GLU A C 1
ATOM 759 O O . GLU A 1 101 ? -15.585 5.791 17.960 1.00 93.62 101 GLU A O 1
ATOM 764 N N . ILE A 1 102 ? -13.615 5.725 16.874 1.00 90.81 102 ILE A N 1
ATOM 765 C CA . ILE A 1 102 ? -13.962 6.742 15.865 1.00 90.81 102 ILE A CA 1
ATOM 766 C C . ILE A 1 102 ? -15.194 6.319 15.050 1.00 90.81 102 ILE A C 1
ATOM 768 O O . ILE A 1 102 ? -16.003 7.155 14.655 1.00 90.81 102 ILE A O 1
ATOM 772 N N . THR A 1 103 ? -15.357 5.018 14.815 1.00 89.56 103 THR A N 1
ATOM 773 C CA . THR A 1 103 ? -16.441 4.442 14.004 1.00 89.56 103 THR A CA 1
ATOM 774 C C . THR A 1 103 ? -17.636 3.955 14.832 1.00 89.56 103 THR A C 1
ATOM 776 O O . THR A 1 103 ? -18.462 3.192 14.330 1.00 89.56 103 THR A O 1
ATOM 779 N N . GLY A 1 104 ? -17.755 4.362 16.101 1.00 92.56 104 GLY A N 1
ATOM 780 C CA . GLY A 1 104 ? -18.886 3.977 16.958 1.00 92.56 104 GLY A CA 1
ATOM 781 C C . GLY A 1 104 ? -18.935 2.480 17.291 1.00 92.56 104 GLY A C 1
ATOM 782 O O . GLY A 1 104 ? -20.007 1.907 17.458 1.00 92.56 104 GLY A O 1
ATOM 783 N N . GLY A 1 105 ? -17.775 1.829 17.340 1.00 90.75 105 GLY A N 1
ATOM 784 C CA . GLY A 1 105 ? -17.577 0.411 17.650 1.00 90.75 105 GLY A CA 1
ATOM 785 C C . GLY A 1 105 ? -17.621 -0.520 16.437 1.00 90.75 105 GLY A C 1
ATOM 786 O O . GLY A 1 105 ? -17.178 -1.668 16.534 1.00 90.75 105 GLY A O 1
ATOM 787 N N . MET A 1 106 ? -18.105 -0.041 15.289 1.00 88.56 106 MET A N 1
ATOM 788 C CA . MET A 1 106 ? -18.372 -0.8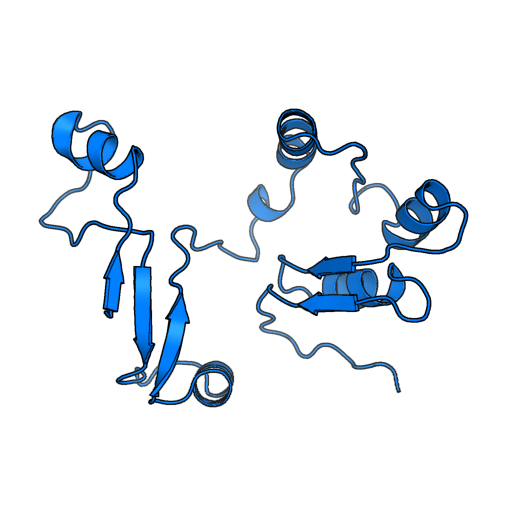90 14.125 1.00 88.56 106 MET A CA 1
ATOM 789 C C . MET A 1 106 ? -17.093 -1.341 13.413 1.00 88.56 106 MET A C 1
ATOM 791 O O . MET A 1 106 ? -16.997 -2.502 13.019 1.00 88.56 106 MET A O 1
ATOM 795 N N . GLY A 1 107 ? -16.106 -0.454 13.278 1.00 89.56 107 GLY A N 1
ATOM 796 C CA . GLY A 1 107 ? -14.996 -0.613 12.339 1.00 89.56 107 GLY A CA 1
ATOM 797 C C . GLY A 1 107 ? -15.290 0.044 10.986 1.00 89.56 107 GLY A C 1
ATOM 798 O O . GLY A 1 107 ? -16.382 0.559 10.741 1.00 89.56 107 GLY A O 1
ATOM 799 N N . VAL A 1 108 ? -14.300 0.047 10.097 1.00 83.75 108 VAL A N 1
ATOM 800 C CA . VAL A 1 108 ? -14.388 0.715 8.787 1.00 83.75 108 VAL A CA 1
ATOM 801 C C . VAL A 1 108 ? -15.016 -0.179 7.715 1.00 83.75 108 VAL A C 1
ATOM 803 O O . VAL A 1 108 ? -14.899 -1.404 7.753 1.00 83.75 108 VAL A O 1
ATOM 806 N N . ASP A 1 109 ? -15.651 0.436 6.715 1.00 85.00 109 ASP A N 1
ATOM 807 C CA . ASP A 1 109 ? -16.133 -0.251 5.509 1.00 85.00 109 ASP A CA 1
ATOM 808 C C . ASP A 1 109 ? -14.991 -0.855 4.686 1.00 85.00 109 ASP A C 1
ATOM 810 O O . ASP A 1 109 ? -15.095 -1.975 4.180 1.00 85.00 109 ASP A O 1
ATOM 814 N N . VAL A 1 110 ? -13.898 -0.100 4.549 1.00 80.94 110 VAL A N 1
ATOM 815 C CA . VAL A 1 110 ? -12.712 -0.486 3.788 1.00 80.94 110 VAL A CA 1
ATOM 816 C C . VAL A 1 110 ? -11.460 -0.094 4.565 1.00 80.94 110 VAL A C 1
ATOM 818 O O . VAL A 1 110 ? -11.315 1.063 4.954 1.00 80.94 110 VAL A O 1
ATOM 821 N N . ALA A 1 111 ? -10.541 -1.040 4.745 1.00 80.06 111 ALA A N 1
ATOM 822 C CA . ALA A 1 111 ? -9.206 -0.794 5.286 1.00 80.06 111 ALA A CA 1
ATOM 823 C C . ALA A 1 111 ? -8.152 -1.115 4.220 1.00 80.06 111 ALA A C 1
ATOM 825 O O . ALA A 1 111 ? -8.269 -2.118 3.518 1.00 80.06 111 ALA A O 1
ATOM 826 N N . VAL A 1 112 ? -7.127 -0.271 4.085 1.00 86.69 112 VAL A N 1
ATOM 827 C CA . VAL A 1 112 ? -6.044 -0.456 3.107 1.00 86.69 112 VAL A CA 1
ATOM 828 C C . VAL A 1 112 ? -4.718 -0.617 3.842 1.00 86.69 112 VAL A C 1
ATOM 830 O O . VAL A 1 112 ? -4.243 0.304 4.503 1.00 86.69 112 VAL A O 1
ATOM 833 N N . GLU A 1 113 ? -4.103 -1.788 3.709 1.00 85.38 113 GLU A N 1
ATOM 834 C CA . GLU A 1 113 ? -2.764 -2.073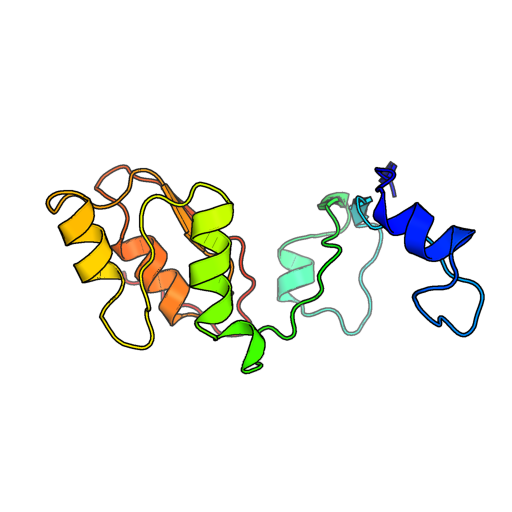 4.216 1.00 85.38 113 GLU A CA 1
ATOM 835 C C . GLU A 1 113 ? -1.740 -1.728 3.131 1.00 85.38 113 GLU A C 1
ATOM 837 O O . GLU A 1 113 ? -1.768 -2.304 2.044 1.00 85.38 113 GLU A O 1
ATOM 842 N N . ALA A 1 114 ? -0.837 -0.790 3.418 1.00 82.12 114 ALA A N 1
ATOM 843 C CA . ALA A 1 114 ? 0.183 -0.335 2.471 1.00 82.12 114 ALA A CA 1
ATOM 844 C C . ALA A 1 114 ? 1.619 -0.417 3.023 1.00 82.12 114 ALA A C 1
ATOM 846 O O . ALA A 1 114 ? 2.538 0.143 2.424 1.00 82.12 114 ALA A O 1
ATOM 847 N N . LEU A 1 115 ? 1.832 -1.072 4.170 1.00 77.62 115 LEU A N 1
ATOM 848 C CA . LEU A 1 115 ? 3.132 -1.129 4.846 1.00 77.62 115 LEU A CA 1
ATOM 849 C C . LEU A 1 115 ? 3.836 -2.479 4.712 1.00 77.62 115 LEU A C 1
ATOM 851 O O . LEU A 1 115 ? 5.061 -2.502 4.821 1.00 77.62 115 LEU A O 1
ATOM 855 N N . GLY A 1 116 ? 3.128 -3.590 4.495 1.00 73.94 116 GLY A N 1
ATOM 856 C CA . GLY A 1 116 ? 3.788 -4.883 4.293 1.00 73.94 116 GLY A CA 1
ATOM 857 C C . GLY A 1 116 ? 4.198 -5.611 5.580 1.00 73.94 116 GLY A C 1
ATOM 858 O O . GLY A 1 116 ? 5.022 -6.525 5.530 1.00 73.94 116 GLY A O 1
ATOM 859 N N . LYS A 1 117 ? 3.701 -5.223 6.765 1.00 77.62 117 LYS A N 1
ATOM 860 C CA . LYS A 1 117 ? 4.122 -5.833 8.045 1.00 77.62 117 LYS A CA 1
ATOM 861 C C . LYS A 1 117 ? 3.069 -6.818 8.572 1.00 77.62 117 LYS A C 1
ATOM 863 O O . LYS A 1 117 ? 1.891 -6.487 8.578 1.00 77.62 117 LYS A O 1
ATOM 868 N N . PRO A 1 118 ? 3.451 -7.985 9.133 1.00 79.06 118 PRO A N 1
ATOM 869 C CA . PRO A 1 118 ? 2.473 -8.937 9.676 1.00 79.06 118 PRO A CA 1
ATOM 870 C C . PRO A 1 118 ? 1.504 -8.329 10.698 1.00 79.06 118 PRO A C 1
ATOM 872 O O . PRO A 1 118 ? 0.318 -8.638 10.688 1.00 79.06 118 PRO A O 1
ATOM 875 N N . GLN A 1 119 ? 1.992 -7.414 11.539 1.00 78.94 119 GLN A N 1
ATOM 876 C CA . GLN A 1 119 ? 1.158 -6.686 12.493 1.00 78.94 119 GLN A CA 1
ATOM 877 C C . GLN A 1 119 ? 0.131 -5.780 11.798 1.00 78.94 119 GLN A C 1
ATOM 879 O O . GLN A 1 119 ? -1.035 -5.785 12.177 1.00 78.94 119 GLN A O 1
ATOM 884 N N . THR A 1 120 ? 0.531 -5.034 10.765 1.00 78.94 120 THR A N 1
ATOM 885 C CA . THR A 1 120 ? -0.356 -4.083 10.076 1.00 78.94 120 THR A CA 1
ATOM 886 C C . THR A 1 120 ? -1.389 -4.798 9.207 1.00 78.94 120 THR A C 1
ATOM 888 O O . THR A 1 120 ? -2.507 -4.315 9.071 1.00 78.94 120 THR A O 1
ATOM 891 N N . PHE A 1 121 ? -1.078 -6.000 8.717 1.00 80.81 121 PHE A N 1
ATOM 892 C CA . PHE A 1 121 ? -2.047 -6.899 8.079 1.00 80.81 121 PHE A CA 1
ATOM 893 C C . PHE A 1 121 ? -3.145 -7.350 9.044 1.00 80.81 121 PHE A C 1
ATOM 895 O O . PHE A 1 121 ? -4.333 -7.309 8.708 1.00 80.81 121 PHE A O 1
ATOM 902 N N . MET A 1 122 ? -2.752 -7.760 10.254 1.00 83.06 122 MET A N 1
ATOM 903 C CA . MET A 1 122 ? -3.699 -8.139 11.301 1.00 83.06 122 MET A CA 1
ATOM 904 C C . MET A 1 122 ? -4.562 -6.948 11.707 1.00 83.06 122 MET A C 1
ATOM 906 O O . MET A 1 122 ? -5.782 -7.056 11.716 1.00 83.06 122 MET A O 1
ATOM 910 N N . GLN A 1 123 ? -3.952 -5.790 11.954 1.00 84.19 123 GLN A N 1
ATOM 911 C CA . GLN A 1 123 ? -4.677 -4.566 12.306 1.00 84.19 123 GLN A CA 1
ATOM 912 C C . GLN A 1 123 ? -5.636 -4.118 11.190 1.00 84.19 123 GLN A C 1
ATOM 914 O O . GLN A 1 123 ? -6.767 -3.729 11.472 1.00 84.19 123 GLN A O 1
ATOM 919 N N . CYS A 1 124 ? -5.239 -4.238 9.920 1.00 82.06 124 CYS A N 1
ATOM 920 C CA . CYS A 1 124 ? -6.105 -3.950 8.775 1.00 82.06 124 CYS A CA 1
ATOM 921 C C . CYS A 1 124 ? -7.350 -4.851 8.782 1.00 82.06 124 CYS A C 1
ATOM 923 O O . CYS A 1 124 ? -8.472 -4.364 8.692 1.00 82.06 124 CYS A O 1
ATOM 925 N N . THR A 1 125 ? -7.168 -6.156 8.993 1.00 85.44 125 THR A N 1
ATOM 926 C CA . THR A 1 125 ? -8.285 -7.113 9.059 1.00 85.44 125 THR A CA 1
ATOM 927 C C . THR A 1 125 ? -9.165 -6.904 10.294 1.00 85.44 125 THR A C 1
ATOM 929 O O . THR A 1 125 ? -10.380 -7.014 10.215 1.00 85.44 125 THR A O 1
ATOM 932 N N . LEU A 1 126 ? -8.581 -6.585 11.446 1.00 86.56 126 LEU A N 1
ATOM 933 C CA . LEU A 1 126 ? -9.331 -6.422 12.695 1.00 86.56 126 LEU A CA 1
ATOM 934 C C . LEU A 1 126 ? -10.066 -5.078 12.795 1.00 86.56 126 LEU A C 1
ATOM 936 O O . LEU A 1 126 ? -10.961 -4.930 13.630 1.00 86.56 126 LEU A O 1
ATOM 940 N N . SER A 1 127 ? -9.689 -4.100 11.969 1.00 88.62 127 SER A N 1
ATOM 941 C CA . SER A 1 127 ? -10.297 -2.766 11.952 1.00 88.62 127 SER A CA 1
ATOM 942 C C . SER A 1 127 ? -11.514 -2.652 11.034 1.00 88.62 127 SER A C 1
ATOM 944 O O . SER A 1 127 ? -12.265 -1.685 11.168 1.00 88.62 127 SER A O 1
ATOM 946 N N . VAL A 1 128 ? -11.748 -3.618 10.137 1.00 87.75 128 VAL A N 1
ATOM 947 C CA . VAL A 1 128 ? -12.962 -3.637 9.310 1.00 87.75 128 VAL A CA 1
ATOM 948 C C . VAL A 1 128 ? -14.169 -4.137 10.101 1.00 87.75 128 VAL A C 1
ATOM 950 O O . VAL A 1 128 ? -14.046 -4.952 11.019 1.00 87.75 128 VAL A O 1
ATOM 953 N N . LYS A 1 129 ? -15.350 -3.639 9.736 1.00 86.75 129 LYS A N 1
ATOM 954 C CA . LYS A 1 129 ? -16.625 -4.155 10.247 1.00 86.75 129 LYS A CA 1
ATOM 955 C C . LYS A 1 129 ? -17.009 -5.479 9.584 1.00 86.75 129 LYS A C 1
ATOM 957 O O . LYS A 1 129 ? -16.465 -5.838 8.538 1.00 86.75 129 LYS A O 1
ATOM 962 N N . ASP A 1 130 ? -18.014 -6.154 10.134 1.00 86.31 130 ASP A N 1
ATOM 963 C CA . ASP A 1 130 ? -18.610 -7.335 9.505 1.00 86.31 130 ASP A CA 1
ATOM 964 C C . ASP A 1 130 ? -19.114 -7.009 8.090 1.00 86.31 130 ASP A C 1
ATOM 966 O O . ASP A 1 130 ? -19.848 -6.044 7.868 1.00 86.31 130 ASP A O 1
ATOM 97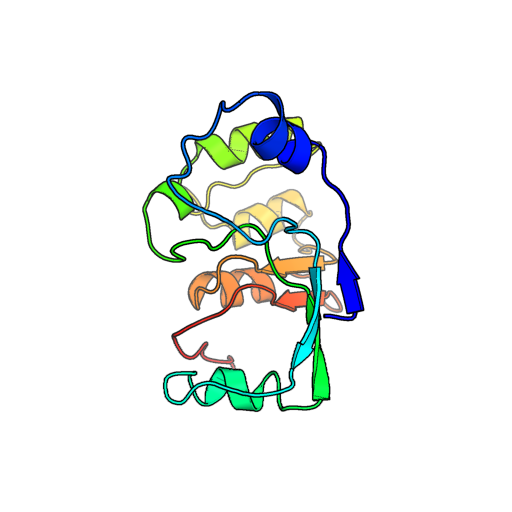0 N N . GLY A 1 131 ? -18.678 -7.805 7.109 1.00 83.00 131 GLY A N 1
ATOM 971 C CA . GLY A 1 131 ? -18.950 -7.569 5.686 1.00 83.00 131 GLY A CA 1
ATOM 972 C C . GLY A 1 131 ? -18.091 -6.475 5.029 1.00 83.00 131 GLY A C 1
ATOM 973 O O . GLY A 1 131 ? -18.251 -6.220 3.835 1.00 83.00 131 GLY A O 1
ATOM 974 N N . GLY A 1 132 ? -17.180 -5.842 5.772 1.00 78.62 132 GLY A N 1
ATOM 975 C CA . GLY A 1 132 ? -16.208 -4.881 5.254 1.00 78.62 132 GLY A CA 1
ATOM 976 C C . GLY A 1 132 ? -15.088 -5.531 4.435 1.00 78.62 132 GLY A C 1
ATOM 977 O O . GLY A 1 132 ? -14.940 -6.754 4.381 1.00 78.62 132 GLY A O 1
ATOM 978 N N . LYS A 1 133 ? -14.274 -4.700 3.775 1.00 76.12 133 LYS A N 1
ATOM 979 C CA . LYS A 1 133 ? -13.187 -5.156 2.897 1.00 76.12 133 LYS A CA 1
ATOM 980 C C . LYS A 1 133 ? -11.822 -4.701 3.403 1.00 76.12 133 LYS A C 1
ATOM 982 O O . LYS A 1 133 ? -11.532 -3.511 3.438 1.00 76.12 133 LYS A O 1
ATOM 987 N N . ALA A 1 134 ? -10.946 -5.656 3.694 1.00 77.88 134 ALA A N 1
ATOM 988 C CA . ALA A 1 134 ? -9.528 -5.388 3.902 1.00 77.88 134 ALA A CA 1
ATOM 989 C C . ALA A 1 134 ? -8.769 -5.556 2.573 1.00 77.88 134 ALA A C 1
ATOM 991 O O . ALA A 1 134 ? -8.844 -6.602 1.926 1.00 77.88 134 ALA A O 1
ATOM 992 N N . VAL A 1 135 ? -8.060 -4.514 2.144 1.00 75.25 135 VAL A N 1
ATOM 993 C CA . VAL A 1 135 ? -7.285 -4.467 0.899 1.00 75.25 135 VAL A CA 1
ATOM 994 C C . VAL A 1 135 ? -5.805 -4.494 1.251 1.00 75.25 135 VAL A C 1
ATOM 996 O O . VAL A 1 135 ? -5.294 -3.574 1.882 1.00 75.25 135 VAL A O 1
ATOM 999 N N . MET A 1 136 ? -5.111 -5.546 0.826 1.00 81.50 136 MET A N 1
ATOM 1000 C CA . MET A 1 136 ? -3.692 -5.740 1.120 1.00 81.50 136 MET A CA 1
ATOM 1001 C C . MET A 1 136 ? -2.853 -5.330 -0.092 1.00 81.50 136 MET A C 1
ATOM 1003 O O . MET A 1 136 ? -2.839 -6.025 -1.110 1.00 81.50 136 MET A O 1
ATOM 1007 N N . ILE A 1 137 ? -2.179 -4.187 0.011 1.00 76.69 137 ILE A N 1
ATOM 1008 C CA . ILE A 1 137 ? -1.306 -3.636 -1.034 1.00 76.69 137 ILE A CA 1
ATOM 1009 C C . ILE A 1 137 ? 0.162 -3.794 -0.639 1.00 76.69 137 ILE A C 1
ATOM 1011 O O . ILE A 1 137 ? 0.984 -4.122 -1.496 1.00 76.69 137 ILE A O 1
ATOM 1015 N N . GLY A 1 138 ? 0.491 -3.594 0.641 1.00 67.19 138 GLY A N 1
ATOM 1016 C CA . GLY A 1 138 ? 1.854 -3.722 1.143 1.00 67.19 138 GLY A CA 1
ATOM 1017 C C . GLY A 1 138 ? 2.417 -5.127 0.931 1.00 67.19 138 GLY A C 1
ATOM 1018 O O . GLY A 1 138 ? 1.699 -6.122 1.008 1.00 67.19 138 GLY A O 1
ATOM 1019 N N . ASP A 1 139 ? 3.713 -5.220 0.638 1.00 53.50 139 ASP A N 1
ATOM 1020 C CA . ASP A 1 139 ? 4.373 -6.501 0.383 1.00 53.50 139 ASP A CA 1
ATOM 1021 C C . ASP A 1 139 ? 5.121 -6.988 1.629 1.00 53.50 139 ASP A C 1
ATOM 1023 O O . ASP A 1 139 ? 5.915 -6.247 2.212 1.00 53.50 139 ASP A O 1
ATOM 1027 N N . SER A 1 140 ? 4.850 -8.223 2.068 1.00 51.91 140 SER A N 1
ATOM 1028 C CA . SER A 1 140 ? 5.404 -8.767 3.310 1.00 51.91 140 SER A CA 1
ATOM 1029 C C . SER A 1 140 ? 6.473 -9.829 3.054 1.00 51.91 140 SER A C 1
ATOM 1031 O O . SER A 1 140 ? 6.214 -10.920 2.551 1.00 51.91 140 SER A O 1
ATOM 1033 N N . HIS A 1 141 ? 7.702 -9.572 3.511 1.00 52.56 141 HIS A N 1
ATOM 1034 C CA . HIS A 1 141 ? 8.780 -10.574 3.469 1.00 52.56 141 HIS A CA 1
ATOM 1035 C C . HIS A 1 141 ? 8.629 -11.678 4.536 1.00 52.56 141 HIS A C 1
ATOM 1037 O O . HIS A 1 141 ? 9.316 -12.700 4.484 1.00 52.56 141 HIS A O 1
ATOM 1043 N N . LYS A 1 142 ? 7.716 -11.504 5.501 1.00 50.00 142 LYS A N 1
ATOM 1044 C CA . LYS A 1 142 ? 7.385 -12.483 6.550 1.00 50.00 142 LYS A CA 1
ATOM 1045 C C . LYS A 1 142 ? 5.978 -13.041 6.330 1.00 50.00 142 LYS A C 1
ATOM 1047 O O . LYS A 1 142 ? 5.093 -12.318 5.876 1.00 50.00 142 LYS A O 1
ATOM 1052 N N . LEU A 1 143 ? 5.790 -14.323 6.655 1.00 55.50 143 LEU A N 1
ATOM 1053 C CA . LEU A 1 143 ? 4.478 -14.975 6.653 1.00 55.50 143 LEU A CA 1
ATOM 1054 C C . LEU A 1 143 ? 3.556 -14.260 7.642 1.00 55.50 143 LEU A C 1
ATOM 1056 O O . LEU A 1 143 ? 3.908 -14.087 8.809 1.00 55.50 143 LEU A O 1
ATOM 1060 N N . VAL A 1 144 ? 2.386 -13.851 7.163 1.00 51.88 144 VAL A N 1
ATOM 1061 C CA . VAL A 1 144 ? 1.301 -13.367 8.013 1.00 51.88 144 VAL A CA 1
ATOM 1062 C C . VAL A 1 144 ? 0.568 -14.606 8.528 1.00 51.88 144 VAL A C 1
ATOM 1064 O O . VAL A 1 144 ? 0.091 -15.391 7.705 1.00 51.88 144 VAL A O 1
ATOM 1067 N N . PRO A 1 145 ? 0.507 -14.843 9.848 1.00 52.44 145 PRO A N 1
ATOM 1068 C CA . PRO A 1 145 ? -0.302 -15.926 10.377 1.00 52.44 145 PRO A CA 1
ATOM 1069 C C . PRO A 1 145 ? -1.765 -15.584 10.099 1.00 52.44 145 PRO A C 1
ATOM 1071 O O . PRO A 1 145 ? -2.309 -14.652 10.683 1.00 52.44 145 PRO A O 1
ATOM 1074 N N . LEU A 1 146 ? -2.389 -16.311 9.174 1.00 47.47 146 LEU A N 1
ATOM 1075 C CA . LEU A 1 146 ? -3.836 -16.273 9.020 1.00 47.47 146 LEU A CA 1
ATOM 1076 C C . LEU A 1 146 ? -4.425 -16.933 10.266 1.00 47.47 146 LEU A C 1
ATOM 1078 O O . LEU A 1 146 ? -4.157 -18.108 10.533 1.00 47.47 146 LEU A O 1
ATOM 1082 N N . VAL A 1 147 ? -5.163 -16.158 11.056 1.00 44.72 147 VAL A N 1
ATOM 1083 C CA . VAL A 1 147 ? -5.946 -16.700 12.167 1.00 44.72 147 VAL A CA 1
ATOM 1084 C C . VAL A 1 147 ? -6.991 -17.625 11.547 1.00 44.72 147 VAL A C 1
ATOM 1086 O O . VAL A 1 147 ? -7.681 -17.225 10.608 1.00 44.72 147 VAL A O 1
ATOM 1089 N N . LYS A 1 148 ? -7.007 -18.882 11.998 1.00 36.72 148 LYS A N 1
ATOM 1090 C CA . LYS A 1 148 ? -8.054 -19.844 11.648 1.00 36.72 148 LYS A CA 1
ATOM 1091 C C . LYS A 1 148 ? -9.378 -19.436 12.270 1.00 36.72 148 LYS A C 1
ATOM 1093 O O . LYS A 1 148 ? -9.332 -18.965 13.428 1.00 36.72 148 LYS A O 1
#

Secondary structure (DSSP, 8-state):
--EEEPPHHHHHHHHS--S---S-----SEEEEE-----TTS-HHHHHHS-TT-EEE--S----SSSGGGS-THHHHHHHTTT-S----TTTS-HHHHHHHHTTTS-EEEEEE-S--HHHHHHHHHHEEEEEEEEE-S--SS------

Organism: Brassica campestris (NCBI:txid3711)

Radius of gyration: 18.99 Å; chains: 1; bounding box: 44×42×43 Å

InterPro domains:
  IPR011032 GroES-like superfamily [SSF50129] (1-73)
  IPR013149 Alcohol dehydrogenase-like, C-terminal [PF00107] (71-142)
  IPR036291 NAD(P)-binding domain superfamily [SSF51735] (67-143)

pLDDT: mean 75.22, std 13.29, range [36.72, 96.38]